Protein AF-A0A0N0D4U6-F1 (afdb_monomer)

Secondary structure (DSSP, 8-state):
-EEEEEE-GGGHHHHHHHHHHHHHTT-EEE-HHHHPPTTS-HHHHHHHHHHT-SEEEEE--HHHHH-TTTSSSTTS--

Foldseek 3Di:
DEEEEAEDPVCVVVSVVVCCVCVVVVHHYDDCVPPPDPPDDPVVVNVVSVVPGPYYHYDDDPNNVVPPPSPPDPPPPD

Mean predicted aligned error: 7.49 Å

Solvent-accessible surface area (backbone atoms only — not comparable to full-atom values): 4813 Å² total; per-residue (Å²): 116,30,35,29,52,47,66,38,82,88,46,42,73,59,52,49,51,52,47,52,59,39,42,76,71,72,37,46,67,44,37,67,90,82,65,58,60,92,90,58,60,65,69,60,53,49,53,49,45,58,74,66,32,76,41,82,44,75,53,82,45,78,71,37,65,71,38,76,68,74,70,67,71,81,79,76,82,122

Radius of gyration: 12.52 Å; Cα contacts (8 Å, |Δi|>4): 82; chains: 1; bounding box: 32×28×26 Å

Sequence (78 aa):
MKVFISYAREDYSIAKRIYDDLTSKGISCWMDKENLLIGQNWLVEISRAIENCSHFLSLISNNALSRRGFVHKEVKLA

pLDDT: mean 80.4, std 17.87, range [38.12, 95.56]

Structure (mmCIF, N/CA/C/O backbone):
data_AF-A0A0N0D4U6-F1
#
_entry.id   AF-A0A0N0D4U6-F1
#
loop_
_atom_site.group_PDB
_atom_site.id
_atom_site.type_symbol
_atom_site.label_atom_id
_atom_site.label_alt_id
_atom_site.label_comp_id
_atom_site.label_asym_id
_atom_site.label_entity_id
_atom_site.label_seq_id
_atom_site.pdbx_PDB_ins_code
_atom_site.Cartn_x
_atom_site.Cartn_y
_atom_site.Cartn_z
_atom_site.occupancy
_atom_site.B_iso_or_equiv
_atom_site.auth_seq_id
_atom_site.auth_comp_id
_atom_site.auth_asym_id
_atom_site.auth_atom_id
_atom_site.pdbx_PDB_model_num
ATOM 1 N N . MET A 1 1 ? -4.174 -5.174 14.567 1.00 71.62 1 MET A N 1
ATOM 2 C CA . MET A 1 1 ? -3.128 -5.746 13.693 1.00 71.62 1 MET A CA 1
ATOM 3 C C . MET A 1 1 ? -3.080 -4.936 12.409 1.00 71.62 1 MET A C 1
ATOM 5 O O . MET A 1 1 ? -4.129 -4.796 11.790 1.00 71.62 1 MET A O 1
ATOM 9 N N . LYS A 1 2 ? -1.920 -4.366 12.055 1.00 89.12 2 LYS A N 1
ATOM 10 C CA . LYS A 1 2 ? -1.724 -3.616 10.800 1.00 89.12 2 LYS A CA 1
ATOM 11 C C . LYS A 1 2 ? -0.685 -4.312 9.927 1.00 89.12 2 LYS A C 1
ATOM 13 O O . LYS A 1 2 ? 0.384 -4.642 10.440 1.00 89.12 2 LYS A O 1
ATOM 18 N N . VAL A 1 3 ? -0.997 -4.535 8.656 1.00 93.06 3 VAL A N 1
ATOM 19 C CA . VAL A 1 3 ? -0.104 -5.194 7.693 1.00 93.06 3 VAL A CA 1
ATOM 20 C C . VAL A 1 3 ? 0.361 -4.174 6.661 1.00 93.06 3 VAL A C 1
ATOM 22 O O . VAL A 1 3 ? -0.467 -3.567 5.987 1.00 93.06 3 VAL A O 1
ATOM 25 N N . PHE A 1 4 ? 1.670 -3.990 6.530 1.00 93.81 4 PHE A N 1
ATOM 26 C CA . PHE A 1 4 ? 2.259 -3.244 5.421 1.00 93.81 4 PHE A CA 1
ATOM 27 C C . PHE A 1 4 ? 2.531 -4.202 4.261 1.00 93.81 4 PHE A C 1
ATOM 29 O O . PHE A 1 4 ? 3.177 -5.228 4.469 1.00 93.81 4 PHE A O 1
ATOM 36 N N . ILE A 1 5 ? 2.050 -3.885 3.057 1.00 91.94 5 ILE A N 1
ATOM 37 C CA . ILE A 1 5 ? 2.251 -4.716 1.864 1.00 91.94 5 ILE A CA 1
ATOM 38 C C . ILE A 1 5 ? 3.235 -4.020 0.922 1.00 91.94 5 ILE A C 1
ATOM 40 O O . ILE A 1 5 ? 2.910 -3.005 0.307 1.00 91.94 5 ILE A O 1
ATOM 44 N N . SER A 1 6 ? 4.426 -4.602 0.792 1.00 89.62 6 SER A N 1
ATOM 45 C CA . SER A 1 6 ? 5.449 -4.211 -0.178 1.00 89.62 6 SER A CA 1
ATOM 46 C C . SER A 1 6 ? 5.353 -5.091 -1.421 1.00 89.62 6 SER A C 1
ATOM 48 O O . SER A 1 6 ? 5.281 -6.317 -1.317 1.00 89.62 6 SER A O 1
ATOM 50 N N . TYR A 1 7 ? 5.332 -4.482 -2.604 1.00 87.69 7 TYR A N 1
ATOM 51 C CA . TYR A 1 7 ? 5.168 -5.192 -3.870 1.00 87.69 7 TYR A CA 1
ATOM 52 C C . TYR A 1 7 ? 5.826 -4.428 -5.023 1.00 87.69 7 TYR A C 1
ATOM 54 O O . TYR A 1 7 ? 5.918 -3.198 -5.006 1.00 87.69 7 TYR A O 1
ATOM 62 N N . ALA A 1 8 ? 6.268 -5.148 -6.057 1.00 84.12 8 ALA A N 1
ATOM 63 C CA . ALA A 1 8 ? 6.681 -4.518 -7.307 1.00 84.12 8 ALA A CA 1
ATOM 64 C C . ALA A 1 8 ? 5.447 -4.025 -8.074 1.00 84.12 8 ALA A C 1
ATOM 66 O O . ALA A 1 8 ? 4.412 -4.685 -8.075 1.00 84.12 8 ALA A O 1
ATOM 67 N N . ARG A 1 9 ? 5.543 -2.892 -8.782 1.00 82.44 9 ARG A N 1
ATOM 68 C CA . ARG A 1 9 ? 4.394 -2.303 -9.505 1.00 82.44 9 ARG A CA 1
ATOM 69 C C . ARG A 1 9 ? 3.743 -3.279 -10.493 1.00 82.44 9 ARG A C 1
ATOM 71 O O . ARG A 1 9 ? 2.537 -3.207 -10.704 1.00 82.44 9 ARG A O 1
ATOM 78 N N . GLU A 1 10 ? 4.535 -4.164 -11.087 1.00 83.12 10 GLU A N 1
ATOM 79 C CA . GLU A 1 10 ? 4.112 -5.235 -11.992 1.00 83.12 10 GLU A CA 1
ATOM 80 C C . GLU A 1 10 ? 3.206 -6.267 -11.311 1.00 83.12 10 GLU A C 1
ATOM 82 O O . GLU A 1 10 ? 2.318 -6.822 -11.952 1.00 83.12 10 GLU A O 1
ATOM 87 N N . ASP A 1 11 ? 3.386 -6.473 -10.008 1.00 85.31 11 ASP A N 1
ATOM 88 C CA . ASP A 1 11 ? 2.631 -7.431 -9.202 1.00 85.31 11 ASP A CA 1
ATOM 89 C C . ASP A 1 11 ? 1.419 -6.786 -8.509 1.00 85.31 11 ASP A C 1
ATOM 91 O O . ASP A 1 11 ? 0.791 -7.409 -7.652 1.00 85.31 11 ASP A O 1
ATOM 95 N N . TYR A 1 12 ? 1.057 -5.547 -8.875 1.00 88.19 12 TYR A N 1
ATOM 96 C CA . TYR A 1 12 ? -0.056 -4.811 -8.262 1.00 88.19 12 TYR A CA 1
ATOM 97 C C . TYR A 1 12 ? -1.363 -5.605 -8.261 1.00 88.19 12 TYR A C 1
ATOM 99 O O . TYR A 1 12 ? -2.078 -5.593 -7.269 1.00 88.19 12 TYR A O 1
ATOM 107 N N . SER A 1 13 ? -1.676 -6.328 -9.338 1.00 91.00 13 SER A N 1
ATOM 108 C CA . SER A 1 13 ? -2.905 -7.130 -9.415 1.00 91.00 13 SER A CA 1
ATOM 109 C C . SER A 1 13 ? -2.966 -8.207 -8.327 1.00 91.00 13 SER A C 1
ATOM 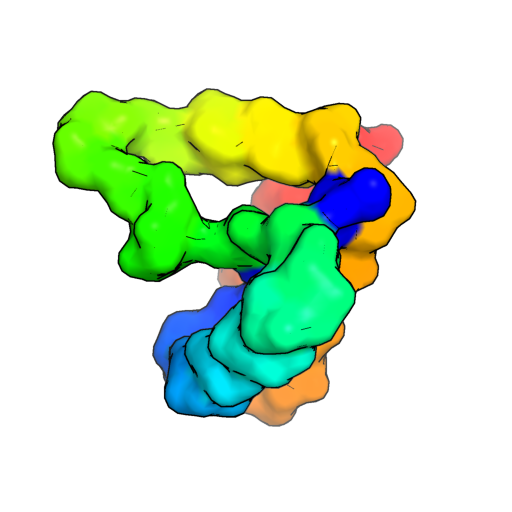111 O O . SER A 1 13 ? -4.013 -8.427 -7.719 1.00 91.00 13 SER A O 1
ATOM 113 N N . ILE A 1 14 ? -1.831 -8.847 -8.038 1.00 91.06 14 ILE A N 1
ATOM 114 C CA . ILE A 1 14 ? -1.706 -9.858 -6.986 1.00 91.06 14 ILE A CA 1
ATOM 115 C C . ILE A 1 14 ? -1.730 -9.183 -5.611 1.00 91.06 14 ILE A C 1
ATOM 117 O O . ILE A 1 14 ? -2.454 -9.636 -4.724 1.00 91.06 14 ILE A O 1
ATOM 121 N N . ALA A 1 15 ? -0.989 -8.084 -5.444 1.00 92.12 15 ALA A N 1
ATOM 122 C CA . ALA A 1 15 ? -0.948 -7.311 -4.205 1.00 92.12 15 ALA A CA 1
ATOM 123 C C . ALA A 1 15 ? -2.331 -6.788 -3.803 1.00 92.12 15 ALA A C 1
ATOM 125 O O . ALA A 1 15 ? -2.733 -6.915 -2.647 1.00 92.12 15 ALA A O 1
ATOM 126 N N . LYS A 1 16 ? -3.086 -6.274 -4.777 1.00 94.31 16 LYS A N 1
ATOM 127 C CA . LYS A 1 16 ? -4.452 -5.790 -4.605 1.00 94.31 16 LYS A CA 1
ATOM 128 C C . LYS A 1 16 ? -5.388 -6.906 -4.164 1.00 94.31 16 LYS A C 1
ATOM 130 O O . LYS A 1 16 ? -6.101 -6.727 -3.185 1.00 94.31 16 LYS A O 1
ATOM 135 N N . ARG A 1 17 ? -5.312 -8.085 -4.791 1.00 95.12 17 ARG A N 1
ATOM 136 C CA . ARG A 1 17 ? -6.106 -9.245 -4.359 1.00 95.12 17 ARG A CA 1
ATOM 137 C C . ARG A 1 17 ? -5.819 -9.622 -2.904 1.00 95.12 17 ARG A C 1
ATOM 139 O O . ARG A 1 17 ? -6.746 -9.814 -2.132 1.00 95.12 17 ARG A O 1
ATOM 146 N N . ILE A 1 18 ? -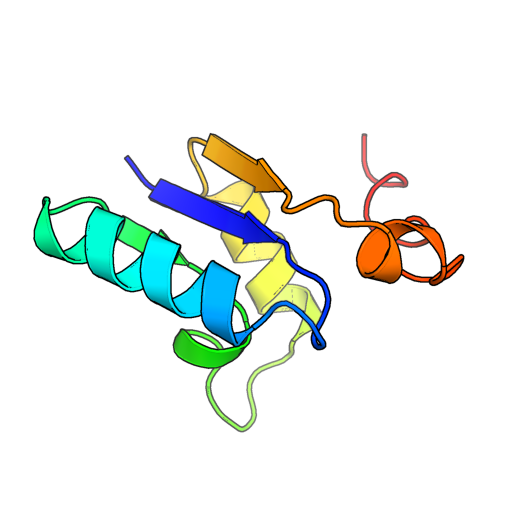4.544 -9.679 -2.514 1.00 93.06 18 ILE A N 1
ATOM 147 C CA . ILE A 1 18 ? -4.155 -9.992 -1.130 1.00 93.06 18 ILE A CA 1
ATOM 148 C C . ILE A 1 18 ? -4.665 -8.922 -0.158 1.00 93.06 18 ILE A C 1
ATOM 150 O O . ILE A 1 18 ? -5.181 -9.253 0.906 1.00 93.06 18 ILE A O 1
ATOM 154 N N . TYR A 1 19 ? -4.543 -7.645 -0.517 1.00 94.75 19 TYR A N 1
ATOM 155 C CA . TYR A 1 19 ? -5.065 -6.544 0.287 1.00 94.75 19 TYR A CA 1
ATOM 156 C C . TYR A 1 19 ? -6.578 -6.649 0.488 1.00 94.75 19 TYR A C 1
ATOM 158 O O . TYR A 1 19 ? -7.054 -6.535 1.617 1.00 94.75 19 TYR A O 1
ATOM 166 N N . ASP A 1 20 ? -7.332 -6.907 -0.578 1.00 95.50 20 ASP A N 1
ATOM 167 C CA . ASP A 1 20 ? -8.789 -7.046 -0.525 1.00 95.50 20 ASP A CA 1
ATOM 168 C C . ASP A 1 20 ? -9.201 -8.279 0.307 1.00 95.50 20 ASP A C 1
ATOM 170 O O . ASP A 1 20 ? -10.097 -8.210 1.151 1.00 95.50 20 ASP A O 1
ATOM 174 N N . ASP A 1 21 ? -8.483 -9.397 0.171 1.00 95.44 21 ASP A N 1
ATOM 175 C CA . ASP A 1 21 ? -8.719 -10.617 0.953 1.00 95.44 21 ASP A CA 1
ATOM 176 C C . ASP A 1 21 ? -8.424 -10.431 2.451 1.00 95.44 21 ASP A C 1
ATOM 178 O O . ASP A 1 21 ? -9.108 -10.997 3.307 1.00 95.44 21 ASP A O 1
ATOM 182 N N . LEU A 1 22 ? -7.395 -9.657 2.800 1.00 93.50 22 LEU A N 1
ATOM 183 C CA . LEU A 1 22 ? -7.062 -9.366 4.194 1.00 93.50 22 LEU A CA 1
ATOM 184 C C . LEU A 1 22 ? -8.039 -8.351 4.798 1.00 93.50 22 LEU A C 1
ATOM 186 O O . LEU A 1 22 ? -8.541 -8.554 5.906 1.00 93.50 22 LEU A O 1
ATOM 190 N N . THR A 1 23 ? -8.353 -7.284 4.066 1.00 93.81 23 THR A N 1
ATOM 191 C CA . THR A 1 23 ? -9.288 -6.248 4.528 1.00 93.81 23 THR A CA 1
ATOM 192 C C . THR A 1 23 ? -10.712 -6.775 4.665 1.00 93.81 23 THR A C 1
ATOM 194 O O . THR A 1 23 ? -11.373 -6.454 5.652 1.00 93.81 23 THR A O 1
ATOM 197 N N . SER A 1 24 ? -11.158 -7.666 3.774 1.00 95.56 24 SER A N 1
ATOM 198 C CA . SER A 1 24 ? -12.463 -8.338 3.895 1.00 95.56 24 SER A CA 1
ATOM 199 C C . SER A 1 24 ? -12.576 -9.224 5.144 1.00 95.56 24 SER A C 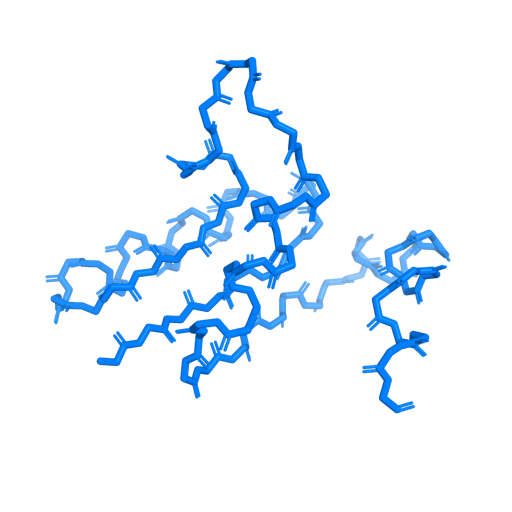1
ATOM 201 O O . SER A 1 24 ? -13.673 -9.436 5.655 1.00 95.56 24 SER A O 1
ATOM 203 N N . LYS A 1 25 ? -11.445 -9.674 5.704 1.00 95.00 25 LYS A N 1
ATOM 204 C CA . LYS A 1 25 ? -11.365 -10.388 6.991 1.00 95.00 25 LYS A CA 1
ATOM 205 C C . LYS A 1 25 ? -11.211 -9.452 8.197 1.00 95.00 25 LYS A C 1
ATOM 207 O O . LYS A 1 25 ? -10.936 -9.915 9.301 1.00 95.00 25 LYS A O 1
ATOM 212 N N . GLY A 1 26 ? -11.354 -8.140 8.003 1.00 94.44 26 GLY A N 1
ATOM 213 C CA . GLY A 1 26 ? -11.210 -7.129 9.052 1.00 94.44 26 GLY A CA 1
ATOM 214 C C . GLY A 1 26 ? -9.759 -6.799 9.419 1.00 94.44 26 GLY A C 1
ATOM 215 O O . GLY A 1 26 ? -9.515 -6.166 10.447 1.00 94.44 26 GLY A O 1
ATOM 216 N N . ILE A 1 27 ? -8.778 -7.212 8.609 1.00 94.12 27 ILE A N 1
ATOM 217 C CA . ILE A 1 27 ? -7.365 -6.907 8.850 1.00 94.12 27 ILE A CA 1
ATOM 218 C C . ILE A 1 27 ? -7.029 -5.560 8.212 1.00 94.12 27 ILE A C 1
ATOM 220 O O . ILE A 1 27 ? -7.150 -5.374 7.003 1.00 94.12 27 ILE A O 1
ATOM 224 N N . SER A 1 28 ? -6.555 -4.614 9.023 1.00 93.50 28 SER A N 1
ATOM 225 C CA . SER A 1 28 ? -6.098 -3.318 8.521 1.00 93.50 28 SER A CA 1
ATOM 226 C C . SER A 1 28 ? -4.813 -3.496 7.713 1.00 93.50 28 SER A C 1
ATOM 228 O O . SER A 1 28 ? -3.792 -3.932 8.249 1.00 93.50 28 SER A O 1
ATOM 230 N N . CYS A 1 29 ? -4.868 -3.157 6.428 1.00 94.94 29 CYS A N 1
ATOM 231 C CA . CYS A 1 29 ? -3.735 -3.236 5.516 1.00 94.94 29 CYS A CA 1
ATOM 232 C C . CYS A 1 29 ? -3.374 -1.849 4.993 1.00 94.94 29 CYS A C 1
ATOM 234 O O . CYS A 1 29 ? -4.239 -0.982 4.857 1.00 94.94 29 CYS A O 1
ATOM 236 N N . TRP A 1 30 ? -2.097 -1.661 4.683 1.00 93.94 30 TRP A N 1
ATOM 237 C CA . TRP A 1 30 ? -1.580 -0.458 4.053 1.00 93.94 30 TRP A CA 1
ATOM 238 C C . TRP A 1 30 ? -0.774 -0.828 2.807 1.00 93.94 30 TRP A C 1
ATOM 240 O O . TRP A 1 30 ? 0.109 -1.687 2.881 1.00 93.94 30 TRP A O 1
ATOM 250 N N . MET A 1 31 ? -1.066 -0.178 1.680 1.00 91.44 31 MET A N 1
ATOM 251 C CA . MET A 1 31 ? -0.213 -0.188 0.492 1.00 91.44 31 MET A CA 1
ATOM 252 C C . MET A 1 31 ? -0.178 1.195 -0.166 1.00 91.44 31 MET A C 1
ATOM 254 O O . MET A 1 31 ? -1.164 1.933 -0.119 1.00 91.44 31 MET A O 1
ATOM 258 N N . ASP A 1 32 ? 0.936 1.526 -0.819 1.00 88.81 32 ASP A N 1
ATOM 259 C CA . ASP A 1 32 ? 1.172 2.846 -1.417 1.00 88.81 32 ASP A CA 1
ATOM 260 C C . ASP A 1 32 ? 0.047 3.271 -2.375 1.00 88.81 32 ASP A C 1
ATOM 262 O O . ASP A 1 32 ? -0.465 4.378 -2.273 1.00 88.81 32 ASP A O 1
ATOM 266 N N . LYS A 1 33 ? -0.413 2.386 -3.261 1.00 87.50 33 LYS A N 1
ATOM 267 C CA . LYS A 1 33 ? -1.435 2.729 -4.256 1.00 87.50 33 LYS A CA 1
ATOM 268 C C . LYS A 1 33 ? -2.847 2.909 -3.718 1.00 87.50 33 LYS A C 1
ATOM 270 O O . LYS A 1 33 ? -3.633 3.589 -4.370 1.00 87.50 33 LYS A O 1
ATOM 275 N N . GLU A 1 34 ? -3.171 2.321 -2.573 1.00 90.31 34 GLU A N 1
ATOM 276 C CA . GLU A 1 34 ? -4.519 2.414 -1.998 1.00 90.31 34 GLU A CA 1
ATOM 277 C C . GLU A 1 34 ? -4.593 3.453 -0.881 1.00 90.31 34 GLU A C 1
ATOM 279 O O . GLU A 1 34 ? -5.655 4.015 -0.629 1.00 90.31 34 GLU A O 1
ATOM 284 N N . ASN A 1 35 ? -3.481 3.696 -0.182 1.00 89.81 35 ASN A N 1
ATOM 285 C CA . ASN A 1 35 ? -3.479 4.470 1.055 1.00 89.81 35 ASN A CA 1
ATOM 286 C C . ASN A 1 35 ? -2.656 5.758 0.989 1.00 89.81 35 ASN A C 1
ATOM 288 O O . ASN A 1 35 ? -2.797 6.583 1.891 1.00 89.81 35 ASN A O 1
ATOM 292 N N . LEU A 1 36 ? -1.833 5.958 -0.045 1.00 88.75 36 LEU A N 1
ATOM 293 C CA . LEU A 1 36 ? -1.141 7.225 -0.257 1.00 88.75 36 LEU A CA 1
ATOM 294 C C . LEU A 1 36 ? -2.048 8.196 -1.023 1.00 88.75 36 LEU A C 1
ATOM 296 O O . LEU A 1 36 ? -2.418 7.959 -2.173 1.00 88.75 36 LEU A O 1
ATOM 300 N N . LEU A 1 37 ? -2.389 9.314 -0.390 1.00 87.31 37 LEU A N 1
ATOM 301 C CA . LEU A 1 37 ? -3.196 10.369 -0.995 1.00 87.31 37 LEU A CA 1
ATOM 302 C C . LEU A 1 37 ? -2.339 11.289 -1.872 1.00 87.31 37 LEU A C 1
ATOM 304 O O . LEU A 1 37 ? -1.157 11.533 -1.615 1.00 87.31 37 LEU A O 1
ATOM 308 N N . ILE A 1 38 ? -2.968 11.861 -2.900 1.00 87.25 38 ILE A N 1
ATOM 309 C CA . ILE A 1 38 ? -2.328 12.843 -3.782 1.00 87.25 38 ILE A CA 1
ATOM 310 C C . ILE A 1 38 ? -1.887 14.056 -2.953 1.00 87.25 38 ILE A C 1
ATOM 312 O O . ILE A 1 38 ? -2.661 14.606 -2.174 1.00 87.25 38 ILE A O 1
ATOM 316 N N . GLY A 1 39 ? -0.635 14.477 -3.140 1.00 88.94 39 GLY A N 1
ATOM 317 C CA . GLY A 1 39 ? -0.041 15.607 -2.421 1.00 88.94 39 GLY A CA 1
ATOM 318 C C . GLY A 1 39 ? 0.633 15.237 -1.097 1.00 88.94 39 GLY A C 1
ATOM 319 O O . GLY A 1 39 ? 1.306 16.088 -0.518 1.00 88.94 39 GLY A O 1
ATOM 320 N N . GLN A 1 40 ? 0.527 13.988 -0.630 1.00 86.75 40 GLN A N 1
ATOM 321 C CA . GLN A 1 40 ? 1.306 13.531 0.520 1.00 86.75 40 GLN A CA 1
ATOM 322 C C . GLN A 1 40 ? 2.775 13.307 0.156 1.00 86.75 40 GLN A C 1
ATOM 324 O O . GLN A 1 40 ? 3.122 12.899 -0.957 1.00 86.75 40 GLN A O 1
ATOM 329 N N . ASN A 1 41 ? 3.657 13.532 1.132 1.00 88.94 41 ASN A N 1
ATOM 330 C CA . ASN A 1 41 ? 5.050 13.141 0.998 1.00 88.94 41 ASN A CA 1
ATOM 331 C C . ASN A 1 41 ? 5.160 11.617 1.132 1.00 88.94 41 ASN A C 1
ATOM 333 O O . ASN A 1 41 ? 5.146 11.082 2.239 1.00 88.94 41 ASN A O 1
ATOM 337 N N . TRP A 1 42 ? 5.313 10.952 -0.015 1.00 84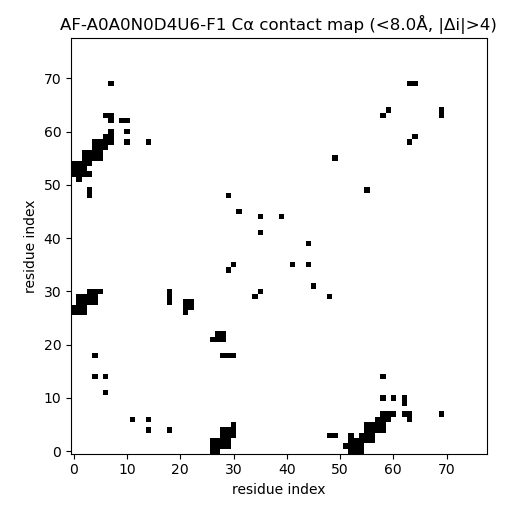.88 42 TRP A N 1
ATOM 338 C CA . TRP A 1 42 ? 5.570 9.515 -0.154 1.00 84.88 42 TRP A CA 1
ATOM 339 C C . TRP A 1 42 ? 6.512 8.964 0.924 1.00 84.88 42 TRP A C 1
ATOM 341 O O . TRP A 1 42 ? 6.211 7.938 1.523 1.00 84.88 42 TRP A O 1
ATOM 351 N N . LEU A 1 43 ? 7.649 9.630 1.176 1.00 84.56 43 LEU A N 1
ATOM 352 C CA . LEU A 1 43 ? 8.707 9.063 2.020 1.00 84.56 43 LEU A CA 1
ATOM 353 C C . LEU A 1 43 ? 8.257 9.031 3.475 1.00 84.56 43 LEU A C 1
ATOM 355 O O . LEU A 1 43 ? 8.469 8.042 4.163 1.00 84.56 43 LEU A O 1
ATOM 359 N N . VAL A 1 44 ? 7.604 10.104 3.918 1.00 89.50 44 VAL A N 1
ATOM 360 C CA . VAL A 1 44 ? 7.106 10.228 5.288 1.00 89.50 44 VAL A CA 1
ATOM 361 C C . VAL A 1 44 ? 5.991 9.221 5.543 1.00 89.50 44 VAL A C 1
ATOM 363 O O . VAL A 1 44 ? 6.017 8.532 6.557 1.00 89.50 44 VAL A O 1
ATOM 366 N N . GLU A 1 45 ? 5.034 9.103 4.624 1.00 88.88 45 GLU A N 1
ATOM 367 C CA . GLU A 1 45 ? 3.893 8.203 4.809 1.00 88.88 45 GLU A CA 1
ATOM 368 C C . GLU A 1 45 ? 4.295 6.728 4.738 1.00 88.88 45 GLU A C 1
ATOM 370 O O . GLU A 1 45 ? 3.800 5.936 5.537 1.00 88.88 45 GLU A O 1
ATOM 375 N N . ILE A 1 46 ? 5.231 6.357 3.856 1.00 86.94 46 ILE A N 1
ATOM 376 C CA . ILE A 1 46 ? 5.768 4.990 3.812 1.00 86.94 46 ILE A CA 1
ATOM 377 C C . ILE A 1 46 ? 6.531 4.670 5.094 1.00 86.94 46 ILE A C 1
ATOM 379 O O . ILE A 1 46 ? 6.223 3.662 5.728 1.00 86.94 46 ILE A O 1
ATOM 383 N N . SER A 1 47 ? 7.460 5.531 5.528 1.00 88.44 47 SER A N 1
ATOM 384 C CA . SER A 1 47 ? 8.185 5.318 6.787 1.00 88.44 47 SER A CA 1
ATOM 385 C C . SER A 1 47 ? 7.221 5.185 7.961 1.00 88.44 47 SER A C 1
ATOM 387 O O . SER A 1 47 ? 7.315 4.243 8.742 1.00 88.44 47 SER A O 1
A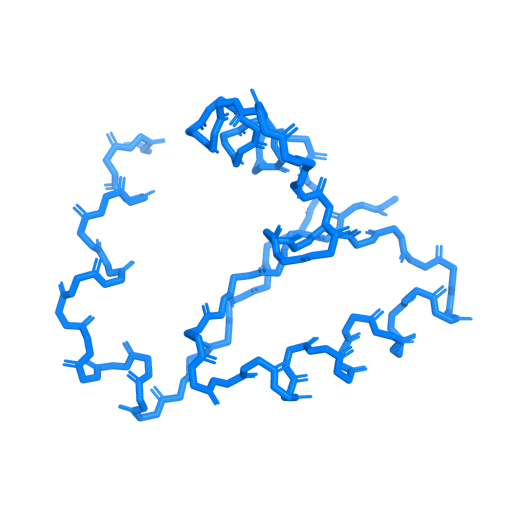TOM 389 N N . ARG A 1 48 ? 6.216 6.063 8.034 1.00 90.00 48 ARG A N 1
ATOM 390 C CA . ARG A 1 48 ? 5.181 6.009 9.067 1.00 90.00 48 ARG A CA 1
ATOM 391 C C . ARG A 1 48 ? 4.374 4.716 8.999 1.00 90.00 48 ARG A C 1
ATOM 393 O O . ARG A 1 48 ? 4.042 4.155 10.041 1.00 90.00 48 ARG A O 1
ATOM 400 N N . ALA A 1 49 ? 4.020 4.246 7.808 1.00 89.25 49 ALA A N 1
ATOM 401 C CA . ALA A 1 49 ? 3.277 3.005 7.644 1.00 89.25 49 ALA A CA 1
ATOM 402 C C . ALA A 1 49 ? 4.103 1.788 8.082 1.00 89.25 49 ALA A C 1
ATOM 404 O O . ALA A 1 49 ? 3.554 0.910 8.745 1.00 89.25 49 ALA A O 1
ATOM 405 N N . ILE A 1 50 ? 5.405 1.772 7.785 1.00 87.38 50 ILE A N 1
ATOM 406 C CA . ILE A 1 50 ? 6.342 0.736 8.236 1.00 87.38 50 ILE A CA 1
ATOM 407 C C . ILE A 1 50 ? 6.490 0.775 9.764 1.00 87.38 50 ILE A C 1
ATOM 409 O O . ILE A 1 50 ? 6.307 -0.249 10.415 1.00 87.38 50 ILE A O 1
ATOM 413 N N . GLU A 1 51 ? 6.723 1.948 10.359 1.00 89.88 51 GLU A N 1
ATOM 414 C CA . GLU A 1 51 ? 6.853 2.118 11.817 1.00 89.88 51 GLU A CA 1
ATOM 415 C C . GLU A 1 51 ? 5.588 1.708 12.586 1.00 89.88 51 GLU A C 1
ATOM 417 O O . GLU A 1 51 ? 5.664 1.208 13.706 1.00 89.88 51 GLU A O 1
ATOM 422 N N . ASN A 1 52 ? 4.407 1.920 11.996 1.00 90.44 52 ASN A N 1
ATOM 423 C CA . ASN A 1 52 ? 3.124 1.618 12.634 1.00 90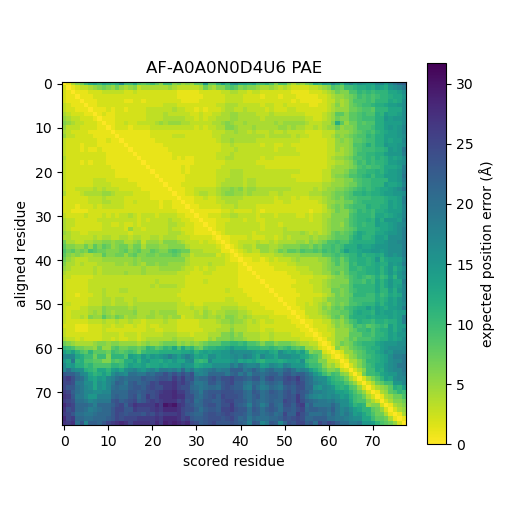.44 52 ASN A CA 1
ATOM 424 C C . ASN A 1 52 ? 2.562 0.233 12.274 1.00 90.44 52 ASN A C 1
ATOM 426 O O . ASN A 1 52 ? 1.475 -0.122 12.754 1.00 90.44 52 ASN A O 1
ATOM 430 N N . CYS A 1 53 ? 3.231 -0.542 11.415 1.00 90.50 53 CYS A N 1
ATOM 431 C CA . CYS A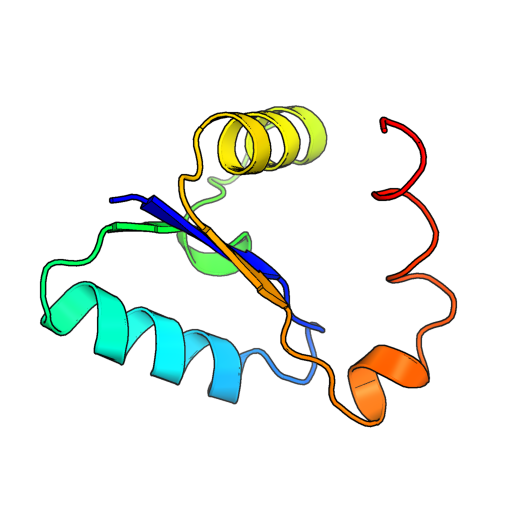 1 53 ? 2.770 -1.880 11.065 1.00 90.50 53 CYS A CA 1
ATOM 432 C C . CYS A 1 53 ? 3.178 -2.900 12.133 1.00 90.50 53 CYS A C 1
ATOM 434 O O . CYS A 1 53 ? 4.229 -2.815 12.756 1.00 90.50 53 CYS A O 1
ATOM 436 N N . SER A 1 54 ? 2.310 -3.884 12.359 1.00 91.38 54 SER A N 1
ATOM 437 C CA . SER A 1 54 ? 2.623 -5.036 13.213 1.00 91.38 54 SER A CA 1
ATOM 438 C C . SER A 1 54 ? 3.257 -6.172 12.407 1.00 91.38 54 SER A C 1
ATOM 440 O O . SER A 1 54 ? 3.901 -7.041 12.977 1.00 91.38 54 SER A O 1
ATOM 442 N N . HIS A 1 55 ? 3.014 -6.194 11.093 1.00 91.62 55 HIS A N 1
ATOM 443 C CA . HIS A 1 55 ? 3.504 -7.212 10.172 1.00 91.62 55 HIS A CA 1
ATOM 444 C C . HIS A 1 55 ? 3.897 -6.559 8.849 1.00 91.62 55 HIS A C 1
ATOM 446 O O . HIS A 1 55 ? 3.182 -5.689 8.345 1.00 91.62 55 HIS A O 1
ATOM 452 N N . PHE A 1 56 ? 4.991 -7.041 8.269 1.00 89.50 56 PHE A N 1
ATOM 453 C CA . PHE A 1 56 ? 5.483 -6.628 6.962 1.00 89.50 56 PHE A CA 1
ATOM 454 C C . PHE A 1 56 ? 5.357 -7.795 5.979 1.00 89.50 56 PHE A C 1
ATOM 456 O O . PHE A 1 56 ? 5.903 -8.873 6.218 1.00 89.50 56 PHE A O 1
ATOM 463 N N . LEU A 1 57 ? 4.629 -7.591 4.883 1.00 88.62 57 LEU A N 1
ATOM 464 C CA . LEU A 1 57 ? 4.416 -8.577 3.829 1.00 88.62 57 LEU A CA 1
ATOM 465 C C . LEU A 1 57 ? 5.112 -8.111 2.550 1.00 88.62 57 LEU A C 1
ATOM 467 O O . LEU A 1 57 ? 4.661 -7.167 1.910 1.00 88.62 57 LEU A O 1
ATOM 471 N N . SER A 1 58 ? 6.193 -8.791 2.169 1.00 87.75 58 SER A N 1
ATOM 472 C CA . SER A 1 58 ? 6.919 -8.520 0.925 1.00 87.75 58 SER A CA 1
ATOM 473 C C . SER A 1 58 ? 6.552 -9.534 -0.153 1.00 87.75 58 SER A C 1
ATOM 475 O O . SER A 1 58 ? 6.747 -10.737 0.033 1.00 87.75 58 SER A O 1
ATOM 477 N N . LEU A 1 59 ? 6.033 -9.059 -1.284 1.00 84.38 59 LEU A N 1
ATOM 478 C CA . LEU A 1 59 ? 5.754 -9.885 -2.454 1.00 84.38 59 LEU A CA 1
ATOM 479 C C . LEU A 1 59 ? 6.994 -9.946 -3.344 1.00 84.38 59 LEU A C 1
ATOM 481 O O . LEU A 1 59 ? 7.310 -9.008 -4.075 1.00 84.38 59 LEU A O 1
ATOM 485 N N . ILE A 1 60 ? 7.696 -11.076 -3.275 1.00 77.19 60 ILE A N 1
ATOM 486 C CA . ILE A 1 60 ? 8.902 -11.332 -4.061 1.00 77.19 60 ILE A CA 1
ATOM 487 C C . ILE A 1 60 ? 8.524 -12.196 -5.266 1.00 77.19 60 ILE A C 1
ATOM 489 O O . ILE A 1 60 ? 8.313 -13.401 -5.142 1.00 77.19 60 ILE A O 1
ATOM 493 N N . SER A 1 61 ? 8.449 -11.578 -6.440 1.00 69.62 61 SER A N 1
ATOM 494 C CA . SER A 1 61 ? 8.334 -12.261 -7.731 1.00 69.62 61 SER A CA 1
ATOM 495 C C . SER A 1 61 ? 9.654 -12.178 -8.511 1.00 69.62 61 SER A C 1
ATOM 497 O O . SER A 1 61 ? 10.541 -11.387 -8.181 1.00 69.62 61 SER A O 1
ATOM 499 N N . ASN A 1 62 ? 9.786 -12.931 -9.609 1.00 66.38 62 ASN A N 1
ATOM 500 C CA . ASN A 1 62 ? 10.909 -12.749 -10.543 1.00 66.38 62 ASN A CA 1
ATOM 501 C C . ASN A 1 62 ? 11.002 -11.302 -11.076 1.00 66.38 62 ASN A C 1
ATOM 503 O O . ASN A 1 62 ? 12.101 -10.825 -11.359 1.00 66.38 62 ASN A O 1
ATOM 507 N N . ASN A 1 63 ? 9.875 -10.584 -11.156 1.00 61.75 63 ASN A N 1
ATOM 508 C CA . ASN A 1 63 ? 9.837 -9.166 -11.524 1.00 61.75 63 ASN A CA 1
ATOM 509 C C . ASN A 1 63 ? 10.317 -8.260 -10.378 1.00 61.75 63 ASN A C 1
ATOM 511 O O . ASN A 1 63 ? 10.975 -7.249 -10.621 1.00 61.75 63 ASN A O 1
ATOM 515 N N . ALA A 1 64 ? 10.049 -8.634 -9.124 1.00 57.03 64 ALA A N 1
ATOM 516 C CA . ALA A 1 64 ? 10.589 -7.937 -7.958 1.00 57.03 64 ALA A CA 1
ATOM 517 C C . ALA A 1 64 ? 12.121 -8.080 -7.866 1.00 57.03 64 ALA A C 1
ATOM 519 O O . ALA A 1 64 ? 12.808 -7.127 -7.502 1.00 57.03 64 ALA A O 1
ATOM 520 N N . LEU A 1 65 ? 12.663 -9.241 -8.259 1.00 57.16 65 LEU A N 1
ATOM 521 C CA . LEU A 1 65 ? 14.104 -9.529 -8.252 1.00 57.16 65 LEU A CA 1
ATOM 522 C C . LEU A 1 65 ? 14.872 -8.874 -9.414 1.00 57.16 65 LEU A C 1
ATOM 524 O O . LEU A 1 65 ? 16.043 -8.524 -9.252 1.00 57.16 65 LEU A O 1
ATOM 528 N N . SER A 1 66 ? 14.241 -8.671 -10.577 1.00 52.75 66 SER A N 1
ATOM 529 C CA . SER A 1 66 ? 14.881 -8.016 -11.733 1.00 52.75 66 SER A CA 1
ATOM 530 C C . SER A 1 66 ? 15.100 -6.513 -11.519 1.00 52.75 66 SER A C 1
ATOM 532 O O . SER A 1 66 ? 15.982 -5.903 -12.133 1.00 52.75 66 SER A O 1
ATOM 534 N N . ARG A 1 67 ? 14.377 -5.907 -10.572 1.00 52.25 67 ARG A N 1
ATOM 535 C CA . ARG A 1 67 ? 14.617 -4.539 -10.114 1.00 52.25 67 ARG A CA 1
ATOM 536 C C . ARG A 1 67 ? 15.672 -4.530 -9.006 1.00 52.25 67 ARG A C 1
ATOM 538 O O . ARG A 1 67 ? 15.348 -4.466 -7.823 1.00 52.25 67 ARG A O 1
ATOM 545 N N . ARG A 1 68 ? 16.950 -4.394 -9.397 1.00 45.25 68 ARG A N 1
ATOM 546 C CA . ARG A 1 68 ? 18.067 -3.978 -8.505 1.00 45.25 68 ARG A CA 1
ATOM 547 C C . ARG A 1 68 ? 17.758 -2.731 -7.646 1.00 45.25 68 ARG A C 1
ATOM 549 O O . ARG A 1 68 ? 18.499 -2.446 -6.713 1.00 45.25 68 ARG A O 1
ATOM 556 N N . GLY A 1 69 ? 16.694 -1.982 -7.956 1.00 44.53 69 GLY A N 1
ATOM 557 C CA . GLY A 1 69 ? 16.264 -0.779 -7.244 1.00 44.53 69 GLY A CA 1
ATOM 558 C C . GLY A 1 69 ? 15.235 -0.971 -6.121 1.00 44.53 69 GLY A C 1
ATOM 559 O O . GLY A 1 69 ? 15.093 -0.048 -5.327 1.00 44.53 69 GLY A O 1
ATOM 560 N N . PHE A 1 70 ? 14.543 -2.115 -6.004 1.00 46.94 70 PHE A N 1
ATOM 561 C CA . PHE A 1 70 ? 13.568 -2.321 -4.909 1.00 46.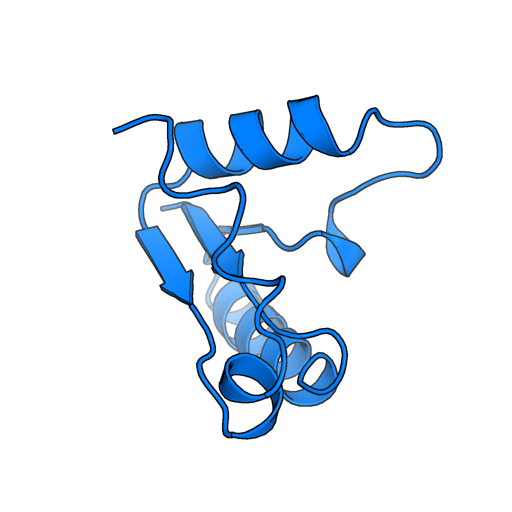94 70 PHE A CA 1
ATOM 562 C C . PHE A 1 70 ? 14.245 -2.675 -3.574 1.00 46.94 70 PHE A C 1
ATOM 564 O O . PHE A 1 70 ? 13.698 -2.419 -2.510 1.00 46.94 70 PHE A O 1
ATOM 571 N N . VAL A 1 71 ? 15.486 -3.172 -3.627 1.00 46.09 71 VAL A N 1
ATOM 572 C CA . VAL A 1 71 ? 16.307 -3.488 -2.444 1.00 46.09 71 VAL A CA 1
ATOM 573 C C . VAL A 1 71 ? 17.170 -2.295 -1.989 1.00 46.09 71 VAL A C 1
ATOM 575 O O . VAL A 1 71 ? 17.772 -2.342 -0.923 1.00 46.09 71 VAL A O 1
ATOM 578 N N . HIS A 1 72 ? 17.241 -1.186 -2.739 1.00 39.94 72 HIS A N 1
ATOM 579 C CA . HIS A 1 72 ? 18.298 -0.186 -2.515 1.00 39.94 72 HIS A CA 1
ATOM 580 C C . HIS A 1 72 ? 17.951 1.053 -1.673 1.00 39.94 72 HIS A C 1
ATOM 582 O O . HIS A 1 72 ? 18.759 1.980 -1.654 1.00 39.94 72 HIS A O 1
ATOM 588 N N . LYS A 1 73 ? 16.832 1.099 -0.931 1.00 43.41 73 LYS A N 1
ATOM 589 C CA . LYS A 1 73 ? 16.646 2.165 0.086 1.00 43.41 73 LYS A CA 1
ATOM 590 C C . LYS A 1 73 ? 15.973 1.791 1.410 1.00 43.41 73 LYS A C 1
ATOM 592 O O . LYS A 1 73 ? 16.137 2.561 2.348 1.00 43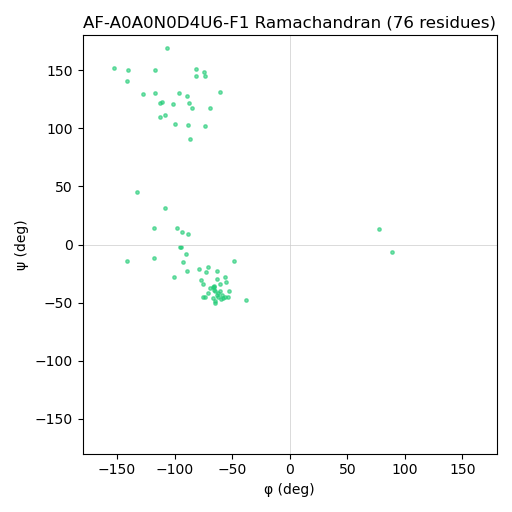.41 73 LYS A O 1
ATOM 597 N N . GLU A 1 74 ? 15.320 0.638 1.552 1.00 47.47 74 GLU A N 1
ATOM 598 C CA . GLU A 1 74 ? 14.621 0.302 2.813 1.00 47.47 74 GLU A CA 1
ATOM 599 C C . GLU A 1 74 ? 15.438 -0.550 3.806 1.00 47.47 74 GLU A C 1
ATOM 601 O O . GLU A 1 74 ? 15.003 -0.745 4.932 1.00 47.47 74 GLU A O 1
ATOM 606 N N . VAL A 1 75 ? 16.668 -0.969 3.471 1.00 47.00 75 VAL A N 1
ATOM 607 C CA . VAL A 1 75 ? 17.571 -1.708 4.394 1.00 47.00 75 VAL A CA 1
ATOM 608 C C . VAL A 1 75 ? 18.747 -0.839 4.869 1.00 47.00 75 VAL A C 1
ATOM 610 O O . VAL A 1 75 ? 19.854 -1.318 5.084 1.00 47.00 75 VAL A O 1
ATOM 613 N N . LYS A 1 76 ? 18.550 0.478 5.000 1.00 38.12 76 LYS A N 1
ATOM 614 C CA . LYS A 1 76 ? 19.569 1.378 5.583 1.00 38.12 76 LYS A CA 1
ATOM 615 C C . LYS A 1 76 ? 19.130 2.086 6.868 1.00 38.12 76 LYS A C 1
ATOM 617 O O . LYS A 1 76 ? 19.793 3.026 7.292 1.00 38.12 76 LYS A O 1
ATOM 622 N N . LEU A 1 77 ? 18.039 1.621 7.473 1.00 38.34 77 LEU A N 1
ATOM 623 C CA . LEU A 1 77 ? 17.552 2.042 8.791 1.00 38.34 77 LEU A CA 1
ATOM 624 C C . LEU A 1 77 ? 17.200 0.820 9.659 1.00 38.34 77 LEU A C 1
ATOM 626 O O . LEU A 1 77 ? 16.148 0.776 10.289 1.00 38.34 77 LEU A O 1
ATOM 630 N N . ALA A 1 78 ? 18.088 -0.175 9.657 1.00 38.81 78 ALA A N 1
ATOM 631 C CA . ALA A 1 78 ? 18.200 -1.158 10.729 1.00 38.81 78 ALA A CA 1
ATOM 632 C C . ALA A 1 78 ? 19.573 -0.989 11.383 1.00 38.81 78 ALA A C 1
ATOM 634 O O . ALA A 1 78 ? 20.539 -0.741 10.619 1.00 38.81 78 ALA A O 1
#

Nearest PDB structures (foldseek):
  4w8g-assembly1_A  TM=8.549E-01  e=2.043E-02  Hydra vulgaris
  4om7-assembly1_B  TM=8.104E-01  e=1.453E-02  Homo sapiens
  6wt7-assembly1_A-2  TM=8.891E-01  e=6.965E-02  Magallana gigas
  3h5w-assembly1_B  TM=4.901E-01  e=4.447E+00  Rattus norvegicus